Protein AF-A0A2D6MCN3-F1 (afdb_monomer)

Foldseek 3Di:
DDDQQDFWAKDAQDPLVVVVVVVQVVLLCVLVVPKDKDWFDDVLPRAIDTLETEIEIEDQDQPVVSLVSCCPRRVVAWDWDDQDPQWTWTWGDQDPSHIYIYTYHYPPDPCVCVRVVVSVVCVVDVPLRVVLRVQQVVRGRPGNNVSVVSNVVSVVVVD

Radius of gyration: 15.55 Å; Cα contacts (8 Å, |Δi|>4): 247; chains: 1; bounding box: 36×32×42 Å

Nearest PDB structures (foldseek):
  6p1p-assembly1_A  TM=5.066E-01  e=1.982E-04  Homo sapiens
  5d49-assembly1_A  TM=5.936E-01  e=1.095E-03  Mus musculus
  7ktn-assembly1_A  TM=5.037E-01  e=3.733E-04  Homo sapiens
  7cob-assembly1_A  TM=5.000E-01  e=5.122E-04  Homo sapiens
  4huz-assembly1_A-2  TM=4.728E-01  e=2.873E-01  Sphingobium chlorophenolicum

Sequence (159 aa):
MRDLNEKVKIIEPSKEIFEIIRYYKKLVKAVLPKSKVTLIGSFAIPMCGKEEFDLLVEVKTDIKEVQGKVSKEGDGRFGIGPINDGEGFCRSKRRYGIICELHIVNPGHKKIKGYLDYVKRLKADPKFVKEFEELKRSLDGLPERVYKEKKLEFLNKYF

Mean predicted aligned error: 3.63 Å

Structure (mmCIF, N/CA/C/O backbone):
data_AF-A0A2D6MCN3-F1
#
_entry.id   AF-A0A2D6MCN3-F1
#
loop_
_atom_site.group_PDB
_atom_site.id
_atom_site.type_symbol
_atom_site.label_atom_id
_atom_site.label_alt_id
_atom_site.label_comp_id
_atom_site.label_asym_id
_atom_site.label_entity_id
_atom_site.label_seq_id
_atom_site.pdbx_PDB_ins_code
_atom_site.Cartn_x
_atom_site.Cartn_y
_atom_site.Cartn_z
_atom_site.occupancy
_atom_site.B_iso_or_equiv
_atom_site.auth_seq_id
_atom_site.auth_comp_id
_atom_site.auth_asym_id
_atom_site.auth_atom_id
_atom_site.pdbx_PDB_model_num
ATOM 1 N N . MET A 1 1 ? 10.870 10.108 9.791 1.00 52.72 1 MET A N 1
ATOM 2 C CA . MET A 1 1 ? 10.904 10.807 8.485 1.00 52.72 1 MET A CA 1
ATOM 3 C C . MET A 1 1 ? 11.604 9.866 7.501 1.00 52.72 1 MET A C 1
ATOM 5 O O . MET A 1 1 ? 12.564 9.243 7.936 1.00 52.72 1 MET A O 1
ATOM 9 N N . ARG A 1 2 ? 11.099 9.641 6.273 1.00 66.56 2 ARG A N 1
ATOM 10 C CA . ARG A 1 2 ? 11.801 8.780 5.287 1.00 66.56 2 ARG A CA 1
ATOM 11 C C . ARG A 1 2 ? 13.047 9.514 4.791 1.00 66.56 2 ARG A C 1
ATOM 13 O O . ARG A 1 2 ? 12.931 10.688 4.451 1.00 66.56 2 ARG A O 1
ATOM 20 N N . ASP A 1 3 ? 14.184 8.829 4.742 1.00 79.19 3 ASP A N 1
ATOM 21 C CA . ASP A 1 3 ? 15.398 9.373 4.140 1.00 79.19 3 ASP A CA 1
ATOM 22 C C . ASP A 1 3 ? 15.241 9.371 2.614 1.00 79.19 3 ASP A C 1
ATOM 24 O O . ASP A 1 3 ? 15.045 8.330 1.992 1.00 79.19 3 ASP A O 1
ATOM 28 N N . LEU A 1 4 ? 15.265 10.558 2.008 1.00 84.62 4 LEU A N 1
ATOM 29 C CA . LEU A 1 4 ? 15.106 10.716 0.561 1.00 84.62 4 LEU A CA 1
ATOM 30 C C . LEU A 1 4 ? 16.373 10.344 -0.225 1.00 84.62 4 LEU A C 1
ATOM 32 O O . LEU A 1 4 ? 16.307 10.244 -1.453 1.00 84.62 4 LEU A O 1
ATOM 36 N N . ASN A 1 5 ? 17.489 10.127 0.475 1.00 87.19 5 ASN A N 1
ATOM 37 C CA . ASN A 1 5 ? 18.749 9.660 -0.088 1.00 87.19 5 ASN A CA 1
ATOM 38 C C . ASN A 1 5 ? 18.916 8.136 0.023 1.00 87.19 5 ASN A C 1
ATOM 40 O O . ASN A 1 5 ? 19.844 7.594 -0.579 1.00 87.19 5 ASN A O 1
ATOM 44 N N . GLU A 1 6 ? 18.028 7.436 0.747 1.00 89.75 6 GLU A N 1
ATOM 45 C CA . GLU A 1 6 ? 18.017 5.970 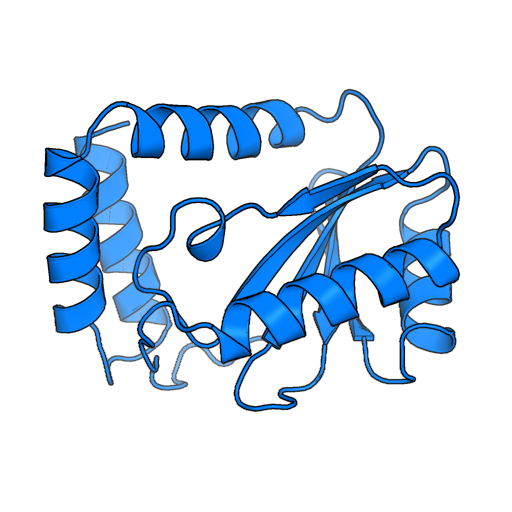0.775 1.00 89.75 6 GLU A CA 1
ATOM 46 C C . GLU A 1 6 ? 17.808 5.449 -0.652 1.00 89.75 6 GLU A C 1
ATOM 48 O O . GLU A 1 6 ? 16.920 5.906 -1.384 1.00 89.75 6 GLU A O 1
ATOM 53 N N . LYS A 1 7 ? 18.658 4.504 -1.059 1.00 93.62 7 LYS A N 1
ATOM 54 C CA . LYS A 1 7 ? 18.531 3.848 -2.357 1.00 93.62 7 LYS A CA 1
ATOM 55 C C . LYS A 1 7 ? 17.310 2.942 -2.345 1.00 93.62 7 LYS A C 1
ATOM 57 O O . LYS A 1 7 ? 17.134 2.126 -1.440 1.00 93.62 7 LYS A O 1
ATOM 62 N N . VAL A 1 8 ? 16.483 3.073 -3.370 1.00 93.88 8 VAL A N 1
ATOM 63 C CA . VAL A 1 8 ? 15.337 2.196 -3.566 1.00 93.88 8 VAL A CA 1
ATOM 64 C C . VAL A 1 8 ? 15.830 0.819 -3.972 1.00 93.88 8 VAL A C 1
ATOM 66 O O . VAL A 1 8 ? 16.716 0.700 -4.812 1.00 93.88 8 VAL A O 1
ATOM 69 N N . LYS A 1 9 ? 15.219 -0.211 -3.392 1.00 95.12 9 LYS A N 1
ATOM 70 C CA . LYS A 1 9 ? 15.333 -1.582 -3.869 1.00 95.12 9 LYS A CA 1
ATOM 71 C C . LYS A 1 9 ? 13.991 -2.047 -4.409 1.00 95.12 9 LYS A C 1
ATOM 73 O O . LYS A 1 9 ? 12.979 -1.980 -3.701 1.00 95.12 9 LYS A O 1
ATOM 78 N N . ILE A 1 10 ? 13.994 -2.487 -5.658 1.00 96.69 10 ILE A N 1
ATOM 79 C CA . ILE A 1 10 ? 12.846 -3.046 -6.357 1.00 96.69 10 ILE A CA 1
ATOM 80 C C . ILE A 1 10 ? 12.871 -4.561 -6.205 1.00 96.69 10 ILE A C 1
ATOM 82 O O . ILE A 1 10 ? 13.898 -5.213 -6.372 1.00 96.69 10 ILE A O 1
ATOM 86 N N . ILE A 1 11 ? 11.721 -5.120 -5.856 1.00 96.00 11 ILE A N 1
ATOM 87 C CA . ILE A 1 11 ? 11.521 -6.549 -5.666 1.00 96.00 11 ILE A CA 1
ATOM 88 C C . ILE A 1 11 ? 10.392 -7.041 -6.562 1.00 96.00 11 ILE A C 1
ATOM 90 O O . ILE A 1 11 ? 9.414 -6.333 -6.828 1.00 96.00 11 ILE A O 1
ATOM 94 N N . GLU A 1 12 ? 10.543 -8.280 -7.012 1.00 96.44 12 GLU A N 1
ATOM 95 C CA . GLU A 1 12 ? 9.533 -8.979 -7.795 1.00 96.44 12 GLU A CA 1
ATOM 96 C C . GLU A 1 12 ? 8.439 -9.549 -6.884 1.00 96.44 12 GLU A C 1
ATOM 98 O O . GLU A 1 12 ? 8.718 -9.937 -5.744 1.00 96.44 12 GLU A O 1
ATOM 103 N N . PRO A 1 13 ? 7.187 -9.638 -7.362 1.00 95.56 13 PRO A N 1
ATOM 104 C CA . PRO A 1 13 ? 6.129 -10.324 -6.638 1.00 95.56 13 PRO A CA 1
ATOM 105 C C . PRO A 1 13 ? 6.489 -11.805 -6.468 1.00 95.56 13 PRO A C 1
ATOM 107 O O . PRO A 1 13 ? 6.794 -12.511 -7.426 1.00 95.56 13 PRO A O 1
ATOM 110 N N . SER A 1 14 ? 6.416 -12.303 -5.236 1.00 96.12 14 SER A N 1
ATOM 111 C CA . SER A 1 14 ? 6.741 -13.690 -4.906 1.00 96.12 14 SER A CA 1
ATOM 112 C C . SER A 1 14 ? 5.686 -14.293 -3.986 1.00 96.12 14 SER A C 1
ATOM 114 O O . SER A 1 14 ? 4.959 -13.576 -3.292 1.00 96.12 14 SER A O 1
ATOM 116 N N . LYS A 1 15 ? 5.608 -15.631 -3.950 1.00 96.44 15 LYS A N 1
ATOM 117 C CA . LYS A 1 15 ? 4.712 -16.339 -3.022 1.00 96.44 15 LYS A CA 1
ATOM 118 C C . LYS A 1 15 ? 4.956 -15.890 -1.580 1.00 96.44 15 LYS A C 1
ATOM 120 O O . LYS A 1 15 ? 3.988 -15.559 -0.904 1.00 96.44 15 LYS A O 1
ATOM 125 N N . GLU A 1 16 ? 6.223 -15.797 -1.170 1.00 96.12 16 GLU A N 1
ATOM 126 C CA . GLU A 1 16 ? 6.656 -15.346 0.160 1.00 96.12 16 GLU A CA 1
ATOM 127 C C . GLU A 1 16 ? 6.093 -13.963 0.517 1.00 96.12 16 GLU A C 1
ATOM 129 O O . GLU A 1 16 ? 5.476 -13.799 1.571 1.00 96.12 16 GLU A O 1
ATOM 134 N N . ILE A 1 17 ? 6.189 -12.988 -0.395 1.00 95.81 17 ILE A N 1
ATOM 135 C CA . ILE A 1 17 ? 5.626 -11.644 -0.190 1.00 95.81 17 ILE A CA 1
ATOM 136 C C . ILE A 1 17 ? 4.116 -11.717 0.050 1.00 95.81 17 ILE A C 1
ATOM 138 O O . ILE A 1 17 ? 3.598 -11.084 0.972 1.00 95.81 17 ILE A O 1
ATOM 142 N N . PHE A 1 18 ? 3.387 -12.524 -0.724 1.00 96.88 18 PHE A N 1
ATOM 143 C CA . PHE A 1 18 ? 1.947 -12.687 -0.520 1.00 96.88 18 PHE A CA 1
ATOM 144 C C . PHE A 1 18 ? 1.599 -13.449 0.768 1.00 96.88 18 PHE A C 1
ATOM 146 O O . PHE A 1 18 ? 0.513 -13.249 1.321 1.00 96.88 18 PHE A O 1
ATOM 153 N N . GLU A 1 19 ? 2.485 -14.296 1.292 1.00 97.06 19 GLU A N 1
ATOM 154 C CA . GLU A 1 19 ? 2.329 -14.889 2.628 1.00 97.06 19 GLU A CA 1
ATOM 155 C C . GLU A 1 19 ? 2.494 -13.831 3.721 1.00 97.06 19 GLU A C 1
ATOM 157 O O . GLU A 1 19 ? 1.651 -13.742 4.618 1.00 97.06 19 GLU A O 1
ATOM 162 N N . ILE A 1 20 ? 3.505 -12.967 3.593 1.00 95.44 20 ILE A N 1
ATOM 163 C CA . ILE A 1 20 ? 3.745 -11.844 4.506 1.00 95.44 20 ILE A CA 1
ATOM 164 C C . ILE A 1 20 ? 2.555 -10.874 4.486 1.00 95.44 20 ILE A C 1
ATOM 166 O O . ILE A 1 20 ? 2.042 -10.498 5.541 1.00 95.44 20 ILE A O 1
ATOM 170 N N . ILE A 1 21 ? 2.030 -10.527 3.307 1.00 9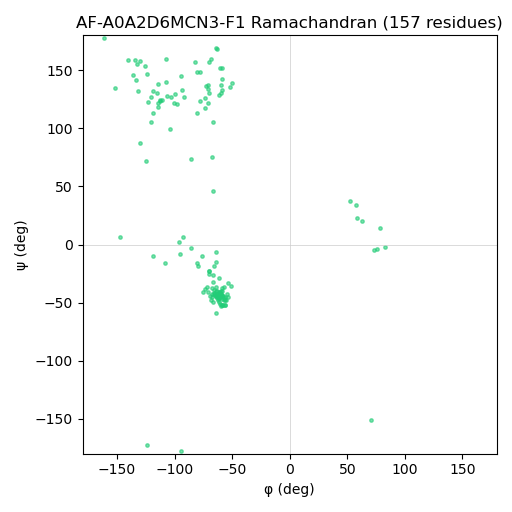6.56 21 ILE A N 1
ATOM 171 C CA . ILE A 1 21 ? 0.825 -9.693 3.181 1.00 96.56 21 ILE A CA 1
ATOM 172 C C . ILE A 1 21 ? -0.364 -10.352 3.894 1.00 96.56 21 ILE A C 1
ATOM 174 O O . ILE A 1 21 ? -1.083 -9.687 4.645 1.00 96.56 21 ILE A O 1
ATOM 178 N N . ARG A 1 22 ? -0.584 -11.663 3.705 1.00 97.19 22 ARG A N 1
ATOM 179 C CA . ARG A 1 22 ? -1.652 -12.401 4.407 1.00 97.19 22 ARG A CA 1
ATOM 180 C C . ARG A 1 22 ? -1.465 -12.355 5.923 1.00 97.19 22 ARG A C 1
ATOM 182 O O . ARG A 1 22 ? -2.450 -12.145 6.633 1.00 97.19 22 ARG A O 1
ATOM 189 N N . TYR A 1 23 ? -0.236 -12.513 6.409 1.00 94.88 23 TYR A N 1
ATOM 190 C CA . TYR A 1 23 ? 0.100 -12.377 7.826 1.00 94.88 23 TYR A CA 1
ATOM 191 C C . TYR A 1 23 ? -0.268 -10.986 8.356 1.00 94.88 23 TYR A C 1
ATOM 193 O O . TYR A 1 23 ? -1.044 -10.885 9.307 1.00 94.88 23 TYR A O 1
ATOM 201 N N . TYR A 1 24 ? 0.177 -9.911 7.700 1.00 95.12 24 TYR A N 1
ATOM 202 C CA . TYR A 1 24 ? -0.125 -8.546 8.143 1.00 95.12 24 TYR A CA 1
ATOM 203 C C . TYR A 1 24 ? -1.619 -8.218 8.085 1.00 95.12 24 TYR A C 1
ATOM 205 O O . TYR A 1 24 ? -2.134 -7.576 8.998 1.00 95.12 24 TYR A O 1
ATOM 213 N N . LYS A 1 25 ? -2.360 -8.707 7.082 1.00 96.69 25 LYS A N 1
ATOM 214 C CA . LYS A 1 25 ? -3.824 -8.549 7.049 1.00 96.69 25 LYS A CA 1
ATOM 215 C C . LYS A 1 25 ? -4.496 -9.220 8.249 1.00 96.69 25 LYS A C 1
ATOM 217 O O . LYS A 1 25 ? -5.401 -8.625 8.831 1.00 96.69 25 LYS A O 1
ATOM 222 N N . LYS A 1 26 ? -4.060 -10.428 8.632 1.00 95.62 26 LYS A N 1
ATOM 223 C CA . LYS A 1 26 ? -4.560 -11.124 9.832 1.00 95.62 26 LYS A CA 1
ATOM 224 C C . LYS A 1 26 ? -4.204 -10.363 11.107 1.00 95.62 26 LYS A C 1
ATOM 226 O O . LYS A 1 26 ? -5.066 -10.190 11.959 1.00 95.62 26 LYS A O 1
ATOM 231 N N . LEU A 1 27 ? -2.975 -9.866 11.203 1.00 93.81 27 LEU A N 1
ATOM 232 C CA . LEU A 1 27 ? -2.502 -9.090 12.344 1.00 93.81 27 LEU A CA 1
ATOM 233 C C . LEU A 1 27 ? -3.316 -7.803 12.538 1.00 93.81 27 LEU A C 1
ATOM 235 O O . LEU A 1 27 ? -3.857 -7.569 13.616 1.00 93.81 27 LEU A O 1
ATOM 239 N N . VAL A 1 28 ? -3.476 -7.001 11.481 1.00 95.31 28 VAL A N 1
ATOM 240 C CA . VAL A 1 28 ? -4.292 -5.776 11.526 1.00 95.31 28 VAL A CA 1
ATOM 241 C C . VAL A 1 28 ? -5.735 -6.107 11.899 1.00 95.31 28 VAL A C 1
ATOM 243 O O . VAL A 1 28 ? -6.334 -5.403 12.707 1.00 95.31 28 VAL A O 1
ATOM 246 N N . LYS A 1 29 ? -6.294 -7.203 11.373 1.00 96.44 29 LYS A N 1
ATOM 247 C CA . LYS A 1 29 ? -7.636 -7.668 11.740 1.00 96.44 29 LYS A CA 1
ATOM 248 C C . LYS A 1 29 ? -7.751 -8.139 13.188 1.00 96.44 29 LYS A C 1
ATOM 250 O O . LYS A 1 29 ? -8.807 -7.944 13.771 1.00 96.44 29 LYS A O 1
ATOM 255 N N . ALA A 1 30 ? -6.709 -8.715 13.778 1.00 95.38 30 ALA A N 1
ATOM 256 C CA . ALA A 1 30 ? -6.720 -9.083 15.191 1.00 95.38 30 ALA A CA 1
ATOM 257 C C . ALA A 1 30 ? -6.792 -7.836 16.091 1.00 95.38 30 ALA A C 1
ATOM 259 O O . ALA A 1 30 ? -7.592 -7.792 17.021 1.00 95.38 30 ALA A O 1
ATOM 260 N N . VAL A 1 31 ? -6.026 -6.790 15.760 1.00 94.50 31 VAL A N 1
ATOM 261 C CA . VAL A 1 31 ? -6.020 -5.517 16.507 1.00 94.50 31 VAL A CA 1
ATOM 262 C C . VAL A 1 31 ? -7.289 -4.694 16.244 1.00 94.50 31 VAL A C 1
ATOM 264 O O . VAL A 1 31 ? -7.856 -4.069 17.148 1.00 94.50 31 VAL A O 1
ATOM 267 N N . LEU A 1 32 ? -7.777 -4.709 15.002 1.00 95.62 32 LEU A N 1
ATOM 268 C CA . LEU A 1 32 ? -8.931 -3.943 14.530 1.00 95.62 32 LEU A CA 1
ATOM 269 C C . LEU A 1 32 ? -9.989 -4.866 13.887 1.00 95.62 32 LEU A C 1
ATOM 271 O O . LEU A 1 32 ? -10.187 -4.811 12.667 1.00 95.62 32 LEU A O 1
ATOM 275 N N . PRO A 1 33 ? -10.732 -5.682 14.663 1.00 96.12 33 PRO A N 1
ATOM 276 C CA . PRO A 1 33 ? -11.638 -6.706 14.117 1.00 96.12 33 PRO A CA 1
ATOM 277 C C . PRO A 1 33 ? -12.710 -6.171 13.164 1.00 96.12 33 PRO A C 1
ATOM 279 O O . PRO A 1 33 ? -13.029 -6.795 12.150 1.00 96.12 33 PRO A O 1
ATOM 282 N N . LYS A 1 34 ? -13.228 -4.975 13.460 1.00 96.50 34 LYS A N 1
ATOM 283 C CA . LYS A 1 34 ? -14.290 -4.313 12.688 1.00 96.50 34 LYS A CA 1
ATOM 284 C C . LYS A 1 34 ? -13.778 -3.493 11.497 1.00 96.50 34 LYS A C 1
ATOM 286 O O . LYS A 1 34 ? -14.592 -2.935 10.769 1.00 96.50 34 LYS A O 1
ATOM 291 N N . SER A 1 35 ? -12.461 -3.391 11.302 1.00 97.12 35 SER A N 1
ATOM 292 C CA . SER A 1 35 ? -11.894 -2.638 10.175 1.00 97.12 35 SER A CA 1
ATOM 293 C C . SER A 1 35 ? -12.176 -3.326 8.842 1.00 97.12 35 SER A C 1
ATOM 295 O O . SER A 1 35 ? -12.390 -4.537 8.800 1.00 97.12 35 SER A O 1
ATOM 297 N N . LYS A 1 36 ? -12.114 -2.605 7.726 1.00 97.75 36 LYS A N 1
ATOM 298 C CA . LYS A 1 36 ? -11.970 -3.213 6.394 1.00 97.75 36 LYS A CA 1
ATOM 299 C C . LYS A 1 36 ? -10.525 -3.037 5.941 1.00 97.75 36 LYS A C 1
ATOM 301 O O . LYS A 1 36 ? -10.012 -1.929 5.976 1.00 97.75 36 LYS A O 1
ATOM 306 N N . VAL A 1 37 ? -9.874 -4.134 5.547 1.00 98.06 37 VAL A N 1
ATOM 307 C CA . VAL A 1 37 ? -8.443 -4.150 5.196 1.00 98.06 37 VAL A CA 1
ATOM 308 C C . VAL A 1 37 ? -8.274 -4.578 3.744 1.00 98.06 37 VAL A C 1
ATOM 310 O O . VAL A 1 37 ? -8.529 -5.737 3.395 1.00 98.06 37 VAL A O 1
ATOM 313 N N . THR A 1 38 ? -7.813 -3.656 2.906 1.00 98.12 38 THR A N 1
ATOM 314 C CA . THR A 1 38 ? -7.655 -3.848 1.460 1.00 98.12 38 THR A CA 1
ATOM 315 C C . THR A 1 38 ? -6.189 -3.690 1.077 1.00 98.12 38 THR A C 1
ATOM 317 O O . THR A 1 38 ? -5.546 -2.736 1.493 1.00 98.12 38 THR A O 1
ATOM 320 N N . LEU A 1 39 ? -5.654 -4.625 0.287 1.00 97.75 39 LEU A N 1
ATOM 321 C CA . LEU A 1 39 ? -4.326 -4.464 -0.307 1.00 97.75 39 LEU A CA 1
ATOM 322 C C . LEU A 1 39 ? -4.425 -3.426 -1.425 1.00 97.75 39 LEU A C 1
ATOM 324 O O . LEU A 1 39 ? -5.269 -3.575 -2.311 1.00 97.75 39 LEU A O 1
ATOM 328 N N . ILE A 1 40 ? -3.587 -2.399 -1.367 1.00 97.06 40 ILE A N 1
ATOM 329 C CA . ILE A 1 40 ? -3.499 -1.339 -2.375 1.00 97.06 40 ILE A CA 1
ATOM 330 C C . ILE A 1 40 ? -2.054 -1.249 -2.892 1.00 97.06 40 ILE A C 1
ATOM 332 O O . ILE A 1 40 ? -1.217 -2.102 -2.593 1.00 97.06 40 ILE A O 1
ATOM 336 N N . GLY A 1 41 ? -1.766 -0.231 -3.703 1.00 93.88 41 GLY A N 1
ATOM 337 C CA . GLY A 1 41 ? -0.411 0.016 -4.182 1.00 93.88 41 GLY A CA 1
ATOM 338 C C . GLY A 1 41 ? 0.044 -1.029 -5.194 1.00 93.88 41 GLY A C 1
ATOM 339 O O . GLY A 1 41 ? -0.773 -1.574 -5.940 1.00 93.88 41 GLY A O 1
ATOM 340 N N . SER A 1 42 ? 1.359 -1.271 -5.248 1.00 93.38 42 SER A N 1
ATOM 341 C CA . SER A 1 42 ? 1.925 -2.121 -6.299 1.00 93.38 42 SER A CA 1
ATOM 342 C C . SER A 1 42 ? 1.403 -3.537 -6.188 1.00 93.38 42 SER A C 1
ATOM 344 O O . SER A 1 42 ? 0.690 -3.934 -7.085 1.00 93.38 42 SER A O 1
ATOM 346 N N . PHE A 1 43 ? 1.604 -4.222 -5.060 1.00 95.94 43 PHE A N 1
ATOM 347 C CA . PHE A 1 43 ? 1.251 -5.636 -4.881 1.00 95.94 43 PHE A CA 1
ATOM 348 C C . PHE A 1 43 ? -0.250 -5.977 -4.963 1.00 95.94 43 PHE A C 1
ATOM 350 O O . PHE A 1 43 ? -0.607 -7.154 -4.970 1.00 95.94 43 PHE A O 1
ATOM 357 N N . ALA A 1 44 ? -1.149 -4.989 -5.050 1.00 95.31 44 ALA A N 1
ATOM 358 C CA . ALA A 1 44 ? -2.561 -5.226 -5.370 1.00 95.31 44 ALA A CA 1
ATOM 359 C C . ALA A 1 44 ? -2.787 -5.665 -6.832 1.00 95.31 44 ALA A C 1
ATOM 361 O O . ALA A 1 44 ? -3.807 -6.294 -7.148 1.00 95.31 44 ALA A O 1
ATOM 362 N N . ILE A 1 45 ? -1.837 -5.335 -7.709 1.00 93.25 45 ILE A N 1
ATOM 363 C CA . ILE A 1 45 ? -1.607 -5.950 -9.016 1.00 93.25 45 ILE A CA 1
ATOM 364 C C . ILE A 1 45 ? -0.284 -6.700 -8.856 1.00 93.25 45 ILE A C 1
ATOM 366 O O . ILE A 1 45 ? 0.666 -6.083 -8.419 1.00 93.25 45 ILE A O 1
ATOM 370 N N . PRO A 1 46 ? -0.167 -8.006 -9.102 1.00 90.19 46 PRO A N 1
ATOM 371 C CA . PRO A 1 46 ? 1.073 -8.743 -8.838 1.00 90.19 46 PRO A CA 1
ATOM 372 C C . PRO A 1 46 ? 2.212 -8.289 -9.778 1.00 90.19 46 PRO A C 1
ATOM 374 O O . PRO A 1 46 ? 2.541 -8.980 -10.731 1.00 90.19 46 PRO A O 1
ATOM 377 N N . MET A 1 47 ? 2.780 -7.115 -9.502 1.00 94.25 47 MET A N 1
ATOM 378 C CA . MET A 1 47 ? 3.788 -6.385 -10.259 1.00 94.25 47 MET A CA 1
ATOM 379 C C . MET A 1 47 ? 4.925 -5.966 -9.330 1.00 94.25 47 MET A C 1
ATOM 381 O O . MET A 1 47 ? 4.721 -5.837 -8.115 1.00 94.25 47 MET A O 1
ATOM 385 N N . CYS A 1 48 ? 6.100 -5.703 -9.894 1.00 95.81 48 CYS A N 1
ATOM 386 C CA . CYS A 1 48 ? 7.260 -5.280 -9.122 1.00 95.81 48 CYS A CA 1
ATOM 387 C C . CYS A 1 48 ? 7.002 -3.963 -8.364 1.00 95.81 48 CYS A C 1
ATOM 389 O O . CYS A 1 48 ? 6.187 -3.101 -8.737 1.00 95.81 48 CYS A O 1
ATOM 391 N N . GLY A 1 49 ? 7.697 -3.794 -7.248 1.00 94.81 49 GLY A N 1
ATOM 392 C CA . GLY A 1 49 ? 7.536 -2.640 -6.377 1.00 94.81 49 GLY A CA 1
ATOM 393 C C . GLY A 1 49 ? 8.731 -2.465 -5.464 1.00 94.81 49 GLY A C 1
ATOM 394 O O . GLY A 1 49 ? 9.656 -3.266 -5.476 1.00 94.81 49 GLY A O 1
ATOM 395 N N . LYS A 1 50 ? 8.707 -1.408 -4.655 1.00 94.56 50 LYS A N 1
ATOM 396 C CA . LYS A 1 50 ? 9.695 -1.257 -3.586 1.00 94.56 50 LYS A CA 1
ATOM 397 C C . LYS A 1 50 ? 9.549 -2.392 -2.572 1.00 94.56 50 LYS A C 1
ATOM 399 O O . LYS A 1 50 ? 8.520 -3.065 -2.537 1.00 94.56 50 LYS A O 1
ATOM 404 N N . GLU A 1 51 ? 10.521 -2.524 -1.678 1.00 93.75 51 GLU A N 1
ATOM 405 C CA . GLU A 1 51 ? 10.431 -3.341 -0.455 1.00 93.75 51 GLU A CA 1
ATOM 406 C C . GLU A 1 51 ? 9.402 -2.795 0.568 1.00 93.75 51 GLU A C 1
ATOM 408 O O . GLU A 1 51 ? 9.658 -2.684 1.767 1.00 93.75 51 GLU A O 1
ATOM 413 N N . GLU A 1 52 ? 8.211 -2.441 0.090 1.00 94.69 52 GLU A N 1
ATOM 414 C CA . GLU A 1 52 ? 7.102 -1.843 0.818 1.00 94.69 52 GLU A CA 1
ATOM 415 C C . GLU A 1 52 ? 5.781 -2.234 0.142 1.00 94.69 52 GLU A C 1
ATOM 417 O O . GLU A 1 52 ? 5.658 -2.153 -1.082 1.00 94.69 52 GLU A O 1
ATOM 422 N N . PHE A 1 53 ? 4.791 -2.641 0.933 1.00 96.00 53 PHE A N 1
ATOM 423 C CA . PHE A 1 53 ? 3.419 -2.839 0.479 1.00 96.00 53 PHE A CA 1
ATOM 424 C C . PHE A 1 53 ? 2.443 -2.040 1.3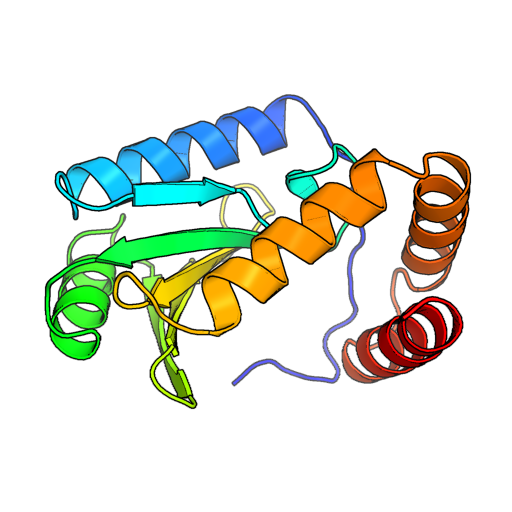35 1.00 96.00 53 PHE A C 1
ATOM 426 O O . PHE A 1 53 ? 2.684 -1.786 2.517 1.00 96.00 53 PHE A O 1
ATOM 433 N N . ASP A 1 54 ? 1.309 -1.710 0.730 1.00 97.44 54 ASP A N 1
ATOM 434 C CA . ASP A 1 54 ? 0.360 -0.754 1.278 1.00 97.44 54 ASP A CA 1
ATOM 435 C C . ASP A 1 54 ? -0.966 -1.450 1.619 1.00 97.44 54 ASP A C 1
ATOM 437 O O . ASP A 1 54 ? -1.557 -2.154 0.791 1.00 97.44 54 ASP A O 1
ATOM 441 N N . LEU A 1 55 ? -1.471 -1.239 2.833 1.00 98.12 55 LEU A N 1
ATOM 442 C CA . LEU A 1 55 ? -2.800 -1.681 3.249 1.00 98.12 55 LEU A CA 1
ATOM 443 C C . LEU A 1 55 ? -3.691 -0.474 3.540 1.00 98.12 55 LEU A C 1
ATOM 445 O O . LEU A 1 5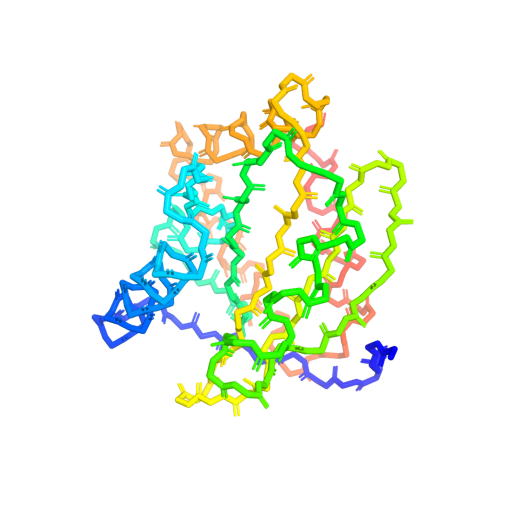5 ? -3.414 0.310 4.443 1.00 98.12 55 LEU A O 1
ATOM 449 N N . LEU A 1 56 ? -4.816 -0.378 2.836 1.00 98.56 56 LEU A N 1
ATOM 450 C CA . LEU A 1 56 ? -5.909 0.523 3.189 1.00 98.56 56 LEU A CA 1
ATOM 451 C C . LEU A 1 56 ? -6.712 -0.082 4.340 1.00 98.56 56 LEU A C 1
ATOM 453 O O . LEU A 1 56 ? -7.231 -1.196 4.214 1.00 98.56 56 LEU A O 1
ATOM 457 N N . VAL A 1 57 ? -6.840 0.658 5.435 1.00 98.25 57 VAL A N 1
ATOM 458 C CA . VAL A 1 57 ? -7.541 0.256 6.653 1.00 98.25 57 VAL A CA 1
ATOM 459 C C . VAL A 1 57 ? -8.671 1.248 6.923 1.00 98.25 57 VAL A C 1
ATOM 461 O O . VAL A 1 57 ? -8.440 2.372 7.359 1.00 98.25 57 VAL A O 1
ATOM 464 N N . GLU A 1 58 ? -9.909 0.831 6.669 1.00 98.38 58 GLU A N 1
ATOM 465 C CA . GLU A 1 58 ? -11.096 1.645 6.943 1.00 98.38 58 GLU A CA 1
ATOM 466 C C . GLU A 1 58 ? -11.624 1.341 8.351 1.00 98.38 58 GLU A C 1
ATOM 468 O O . GLU A 1 58 ? -11.884 0.178 8.685 1.00 98.38 58 GLU A O 1
ATOM 473 N N . VAL A 1 59 ? -11.801 2.375 9.172 1.00 97.44 59 VAL A N 1
ATOM 474 C CA . VAL A 1 59 ? -12.205 2.286 10.588 1.00 97.44 59 VAL A CA 1
ATOM 475 C C . VAL A 1 59 ? -13.265 3.332 10.915 1.00 97.44 59 VAL A C 1
ATOM 477 O O . VAL A 1 59 ? -13.238 4.416 10.366 1.00 97.44 59 VAL A O 1
ATOM 480 N N . LYS A 1 60 ? -14.211 3.030 11.810 1.00 95.81 60 LYS A N 1
ATOM 481 C CA . LYS A 1 60 ? -15.231 4.003 12.268 1.00 95.81 60 LYS A CA 1
ATOM 482 C C . LYS A 1 60 ? -14.818 4.767 13.536 1.00 95.81 60 LYS A C 1
ATOM 484 O O . LYS A 1 60 ? -15.642 5.444 14.138 1.00 95.81 60 LYS A O 1
ATOM 489 N N . THR A 1 61 ? -13.583 4.570 13.979 1.00 92.75 61 THR A N 1
ATOM 490 C CA . THR A 1 61 ? -13.026 5.096 15.229 1.00 92.75 61 THR A CA 1
ATOM 491 C C . THR A 1 61 ? -12.049 6.218 14.902 1.00 92.75 61 THR A C 1
ATOM 493 O O . THR A 1 61 ? -11.547 6.278 13.780 1.00 92.75 61 THR A O 1
ATOM 496 N N . ASP A 1 62 ? -11.763 7.082 15.875 1.00 96.25 62 ASP A N 1
ATOM 497 C CA . ASP A 1 62 ? -10.762 8.132 15.726 1.00 96.25 62 ASP A CA 1
ATOM 498 C C . ASP A 1 62 ? -9.413 7.580 15.226 1.00 96.25 62 ASP A C 1
ATOM 500 O O . ASP A 1 62 ? -8.919 6.541 15.673 1.00 96.25 62 ASP A O 1
ATOM 504 N N . ILE A 1 63 ? -8.811 8.283 14.265 1.00 96.62 63 ILE A N 1
ATOM 505 C CA . ILE A 1 63 ? -7.601 7.819 13.580 1.00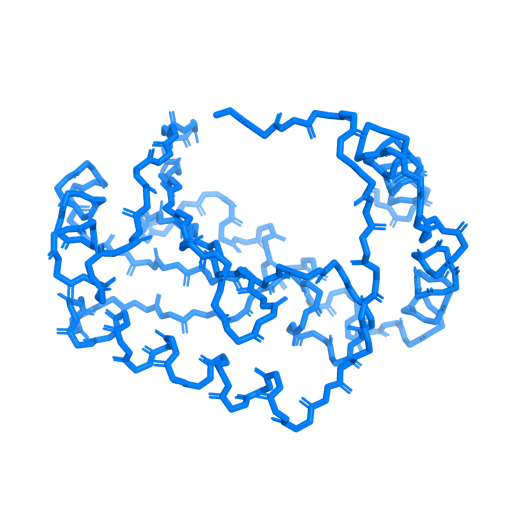 96.62 63 ILE A CA 1
ATOM 506 C C . ILE A 1 63 ? -6.403 7.789 14.532 1.00 96.62 63 ILE A C 1
ATOM 508 O O . ILE A 1 63 ? -5.598 6.860 14.443 1.00 96.62 63 ILE A O 1
ATOM 512 N N . LYS A 1 64 ? -6.279 8.753 15.455 1.00 96.69 64 LYS A N 1
ATOM 513 C CA . LYS A 1 64 ? -5.166 8.783 16.416 1.00 96.69 64 LYS A CA 1
ATOM 514 C C . LYS A 1 64 ? -5.274 7.621 17.392 1.00 96.69 64 LYS A C 1
ATOM 516 O O . LYS A 1 64 ? -4.269 6.963 17.660 1.00 96.69 64 LYS A O 1
ATOM 521 N N . GLU A 1 65 ? -6.481 7.330 17.875 1.00 95.81 65 GLU A N 1
ATOM 522 C CA . GLU A 1 65 ? -6.726 6.155 18.719 1.00 95.81 65 GLU A CA 1
ATOM 523 C C . GLU A 1 65 ? -6.343 4.862 17.996 1.00 95.81 65 GLU A C 1
ATOM 525 O O . GLU A 1 65 ? -5.652 4.008 18.556 1.00 95.81 65 GLU A O 1
ATOM 530 N N . VAL A 1 66 ? -6.723 4.736 16.722 1.00 96.31 66 VAL A N 1
ATOM 531 C CA . VAL A 1 66 ? -6.378 3.572 15.901 1.00 96.31 66 VAL A CA 1
ATOM 532 C C . VAL A 1 66 ? -4.867 3.464 15.685 1.00 96.31 66 VAL A C 1
ATOM 534 O O . VAL A 1 66 ? -4.321 2.374 15.853 1.00 96.31 66 VAL A O 1
ATOM 537 N N . GLN A 1 67 ? -4.170 4.563 15.374 1.00 96.12 67 GLN A N 1
ATOM 538 C CA . GLN A 1 67 ? -2.706 4.573 15.254 1.00 96.12 67 GLN A CA 1
ATOM 539 C C . GLN A 1 67 ? -2.028 4.161 16.569 1.00 96.12 67 GLN A C 1
ATOM 541 O O . GLN A 1 67 ? -1.101 3.349 16.554 1.00 96.12 67 GLN A O 1
ATOM 546 N N . GLY A 1 68 ? -2.506 4.672 17.708 1.00 94.62 68 GLY A N 1
ATOM 547 C CA . GLY A 1 68 ? -2.009 4.302 19.033 1.00 94.62 68 GLY A CA 1
ATOM 548 C C . GLY A 1 68 ? -2.210 2.817 19.331 1.00 94.62 68 GLY A C 1
ATOM 549 O O . GLY A 1 68 ? -1.273 2.131 19.746 1.00 94.62 68 GLY A O 1
ATOM 550 N N . LYS A 1 69 ? -3.404 2.292 19.036 1.00 94.38 69 LYS A N 1
ATOM 551 C CA . LYS A 1 69 ? -3.730 0.877 19.221 1.00 94.38 69 LYS A CA 1
ATOM 552 C C . LYS A 1 69 ? -2.861 -0.027 18.348 1.00 94.38 69 LYS A C 1
ATOM 554 O O . LYS A 1 69 ? -2.268 -0.978 18.845 1.00 94.38 69 LYS A O 1
ATOM 559 N N . VAL A 1 70 ? -2.731 0.292 17.060 1.00 93.81 70 VAL A N 1
ATOM 560 C CA . VAL A 1 70 ? -1.890 -0.470 16.125 1.00 93.81 70 VAL A CA 1
ATOM 561 C C . VAL A 1 70 ? -0.414 -0.413 16.514 1.00 93.81 70 VAL A C 1
ATOM 563 O O . VAL A 1 70 ? 0.263 -1.434 16.445 1.00 93.81 70 VAL A O 1
ATOM 566 N N . SER A 1 71 ? 0.086 0.740 16.957 1.00 92.50 71 SER A N 1
ATOM 567 C CA . SER A 1 71 ? 1.464 0.879 17.441 1.00 92.50 71 SER A CA 1
ATOM 568 C C . SER A 1 71 ? 1.738 -0.019 18.655 1.00 92.50 71 SER A C 1
ATOM 570 O O . SER A 1 71 ? 2.741 -0.734 18.691 1.00 92.50 71 SER A O 1
ATOM 572 N N . LYS A 1 72 ? 0.807 -0.044 19.619 1.00 90.56 72 LYS A N 1
ATOM 573 C CA . LYS A 1 72 ? 0.934 -0.808 20.867 1.00 90.56 72 LYS A CA 1
ATOM 574 C C . LYS A 1 72 ? 0.726 -2.316 20.682 1.00 90.56 72 LYS A C 1
ATOM 576 O O . LYS A 1 72 ? 1.447 -3.104 21.285 1.00 90.56 72 LYS A O 1
ATOM 581 N N . GLU A 1 73 ? -0.246 -2.720 19.866 1.00 88.75 73 GLU A N 1
ATOM 582 C CA . GLU A 1 73 ? -0.715 -4.115 19.768 1.00 88.75 73 GLU A CA 1
ATOM 583 C C . GLU A 1 73 ? -0.299 -4.816 18.457 1.00 88.75 73 GLU A C 1
ATOM 585 O O . GLU A 1 73 ? -0.341 -6.041 18.359 1.00 88.75 73 GLU A O 1
ATOM 590 N N . GLY A 1 74 ? 0.129 -4.072 17.433 1.00 73.50 74 GLY A N 1
ATOM 591 C CA . GLY A 1 74 ? 0.458 -4.593 16.102 1.00 73.50 74 GLY A CA 1
ATOM 592 C C . GLY A 1 74 ? 1.893 -5.113 15.973 1.00 73.50 74 GLY A C 1
ATOM 593 O O . GLY A 1 74 ? 2.725 -4.481 15.324 1.00 73.50 74 GLY A O 1
ATOM 594 N N . ASP A 1 75 ? 2.188 -6.276 16.565 1.00 71.62 75 ASP A N 1
ATOM 595 C CA . ASP A 1 75 ? 3.528 -6.918 16.555 1.00 71.62 75 ASP A CA 1
ATOM 596 C C . ASP A 1 75 ? 4.638 -6.023 17.161 1.00 71.62 75 ASP A C 1
ATOM 598 O O . ASP A 1 75 ? 5.821 -6.161 16.844 1.00 71.62 75 ASP A O 1
ATOM 602 N N . GLY A 1 76 ? 4.249 -5.061 18.013 1.00 63.47 76 GLY A N 1
ATOM 603 C CA . GLY A 1 76 ? 5.135 -4.159 18.765 1.00 63.47 76 GLY A CA 1
ATOM 604 C C . GLY A 1 76 ? 6.011 -3.225 17.916 1.00 63.47 76 GLY A C 1
ATOM 605 O O . GLY A 1 76 ? 7.083 -2.814 18.370 1.00 63.47 76 GLY A O 1
ATOM 606 N N . ARG A 1 77 ? 5.655 -2.975 16.642 1.00 65.25 77 ARG A N 1
ATOM 607 C CA . ARG A 1 77 ? 6.595 -2.424 15.638 1.00 65.25 77 ARG A CA 1
ATOM 608 C C . ARG A 1 77 ? 5.987 -1.512 14.571 1.00 65.25 77 ARG A C 1
ATOM 610 O O . ARG A 1 77 ? 6.715 -1.147 13.645 1.00 65.25 77 ARG A O 1
ATOM 617 N N . PHE A 1 78 ? 4.712 -1.142 14.653 1.00 90.88 78 PHE A N 1
ATOM 618 C CA . PHE A 1 78 ? 4.195 -0.070 13.801 1.00 90.88 78 PHE A CA 1
ATOM 619 C C . PHE A 1 78 ? 4.567 1.286 14.398 1.00 90.88 78 PHE A C 1
ATOM 621 O O . PHE A 1 78 ? 4.088 1.660 15.460 1.00 90.88 78 PHE A O 1
ATOM 628 N N . GLY A 1 79 ? 5.424 2.035 13.708 1.00 92.38 79 GLY A N 1
ATOM 629 C CA . GLY A 1 79 ? 5.679 3.433 14.028 1.00 92.38 79 GLY A CA 1
ATOM 630 C C . GLY A 1 79 ? 4.489 4.297 13.622 1.00 92.38 79 GLY A C 1
ATOM 631 O O . GLY A 1 79 ? 3.948 4.132 12.524 1.00 92.38 79 GLY A O 1
ATOM 632 N N . ILE A 1 80 ? 4.098 5.222 14.499 1.00 94.94 80 ILE A N 1
ATOM 633 C CA . ILE A 1 80 ? 3.074 6.228 14.205 1.00 94.94 80 ILE A CA 1
ATOM 634 C C . ILE A 1 80 ? 3.657 7.228 13.202 1.00 94.94 80 I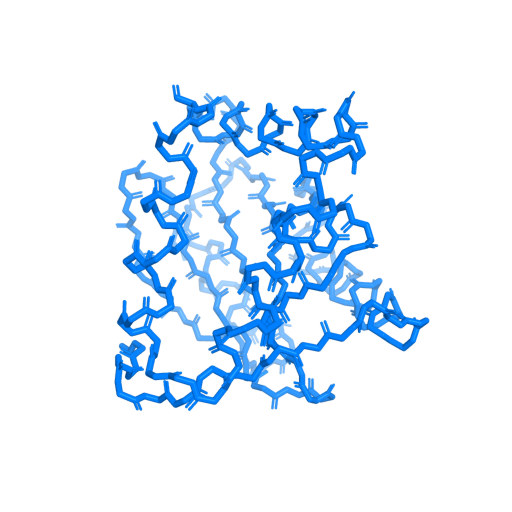LE A C 1
ATOM 636 O O . ILE A 1 80 ? 4.698 7.841 13.442 1.00 94.94 80 ILE A O 1
ATOM 640 N N . GLY A 1 81 ? 2.998 7.347 12.055 1.00 94.69 81 GLY A N 1
ATOM 641 C CA . GLY A 1 81 ? 3.264 8.359 11.045 1.00 94.69 81 GLY A CA 1
ATOM 642 C C . GLY A 1 81 ? 2.363 9.587 11.212 1.00 94.69 81 GLY A C 1
ATOM 643 O O . GLY A 1 81 ? 1.554 9.652 12.140 1.00 94.69 81 GLY A O 1
ATOM 644 N N . PRO A 1 82 ? 2.487 10.573 10.310 1.00 96.25 82 PRO A N 1
ATOM 645 C CA . PRO A 1 82 ? 1.641 11.761 10.335 1.00 96.25 82 PRO A CA 1
ATOM 646 C C . PRO A 1 82 ? 0.163 11.417 10.086 1.00 96.25 82 PRO A C 1
ATOM 648 O O . PRO A 1 82 ? -0.173 10.307 9.672 1.00 96.25 82 PRO A O 1
ATOM 651 N N . ILE A 1 83 ? -0.715 12.395 10.310 1.00 96.88 83 ILE A N 1
ATOM 652 C CA . ILE A 1 83 ? -2.083 12.395 9.787 1.00 96.88 83 ILE A CA 1
ATOM 653 C C . ILE A 1 83 ? -2.178 13.552 8.799 1.00 96.88 83 ILE A C 1
ATOM 655 O O . ILE A 1 83 ? -2.010 14.702 9.198 1.00 96.88 83 ILE A O 1
ATOM 659 N N . ASN A 1 84 ? -2.455 13.251 7.532 1.00 94.50 84 ASN A N 1
ATOM 660 C CA . ASN A 1 84 ? -2.540 14.241 6.460 1.00 94.50 84 ASN A CA 1
ATOM 661 C C . ASN A 1 84 ? -3.908 14.154 5.784 1.00 94.50 84 ASN A C 1
ATOM 663 O O . ASN A 1 84 ? -4.283 13.098 5.270 1.00 94.50 84 ASN A O 1
ATOM 667 N N . ASP A 1 85 ? -4.640 15.268 5.761 1.00 94.06 85 ASP A N 1
ATOM 668 C CA . ASP A 1 85 ? -5.975 15.372 5.158 1.00 94.06 85 ASP A CA 1
ATOM 669 C C . ASP A 1 85 ? -6.969 14.308 5.645 1.00 94.06 85 ASP A C 1
ATOM 671 O O . ASP A 1 85 ? -7.752 13.800 4.851 1.00 94.06 85 ASP A O 1
ATOM 675 N N . GLY A 1 86 ? -6.926 13.930 6.928 1.00 94.00 86 GLY A N 1
ATOM 676 C CA . GLY A 1 86 ? -7.818 12.900 7.478 1.00 94.00 86 GLY A CA 1
ATOM 677 C C . GLY A 1 86 ? -7.418 11.454 7.151 1.00 94.00 86 GLY A C 1
ATOM 678 O O . GLY A 1 86 ? -8.214 10.544 7.362 1.00 94.00 86 GLY A O 1
ATOM 679 N N . GLU A 1 87 ? -6.195 11.228 6.668 1.00 97.81 87 GLU A N 1
ATOM 680 C CA . GLU A 1 87 ? -5.577 9.907 6.530 1.00 97.81 87 GLU A CA 1
ATOM 681 C C . GLU A 1 87 ? -4.403 9.774 7.502 1.00 97.81 87 GLU A C 1
ATOM 683 O O . GLU A 1 87 ? -3.472 10.580 7.468 1.00 97.81 87 GLU A O 1
ATOM 688 N N . GLY A 1 88 ? -4.443 8.757 8.360 1.00 97.81 88 GLY A N 1
ATOM 689 C CA . GLY A 1 88 ? -3.353 8.415 9.269 1.00 97.81 88 GLY A CA 1
ATOM 690 C C . GLY A 1 88 ? -2.439 7.348 8.689 1.00 97.81 88 GLY A C 1
ATOM 691 O O . GLY A 1 88 ? -2.896 6.424 8.021 1.00 97.81 88 GLY A O 1
ATOM 692 N N . PHE A 1 89 ? -1.149 7.444 8.994 1.00 97.31 89 PHE A N 1
ATOM 693 C CA . PHE A 1 89 ? -0.149 6.494 8.515 1.00 97.31 89 PHE A CA 1
ATOM 694 C C . PHE A 1 89 ? 0.460 5.698 9.668 1.00 97.31 89 PHE A C 1
ATOM 696 O O . PHE A 1 89 ? 0.800 6.262 10.708 1.00 97.31 89 PHE A O 1
ATOM 703 N N . CYS A 1 90 ? 0.649 4.395 9.485 1.00 96.00 90 CYS A N 1
ATOM 704 C CA . CYS A 1 90 ? 1.458 3.566 10.382 1.00 96.00 90 CYS A CA 1
ATOM 705 C C . CYS A 1 90 ? 2.414 2.715 9.553 1.00 96.00 90 CYS A C 1
ATOM 707 O O . CYS A 1 90 ? 1.988 2.067 8.606 1.00 96.00 90 CYS A O 1
ATOM 709 N N . ARG A 1 91 ? 3.696 2.671 9.917 1.00 94.19 91 ARG A N 1
ATOM 710 C CA . ARG A 1 91 ? 4.720 1.945 9.148 1.00 94.19 91 ARG A CA 1
ATOM 711 C C . ARG A 1 91 ? 5.369 0.871 10.003 1.00 94.19 91 ARG A C 1
ATOM 713 O O . ARG A 1 91 ? 5.856 1.174 11.089 1.00 94.19 91 ARG A O 1
ATOM 720 N N . SER A 1 92 ? 5.393 -0.373 9.538 1.00 92.81 92 SER A N 1
ATOM 721 C CA . SER A 1 92 ? 6.094 -1.440 10.250 1.00 92.81 92 SER A CA 1
ATOM 722 C C . SER A 1 92 ? 7.608 -1.236 10.178 1.00 92.81 92 SER A C 1
ATOM 724 O O . SER A 1 92 ? 8.139 -0.640 9.238 1.00 92.81 92 SER A O 1
ATOM 726 N N . LYS A 1 93 ? 8.344 -1.811 11.131 1.00 89.00 93 LYS A N 1
ATOM 727 C CA . LYS A 1 93 ? 9.772 -2.084 10.912 1.00 89.00 93 LYS A CA 1
ATOM 728 C C . LYS A 1 93 ? 9.944 -3.006 9.696 1.00 89.00 93 LYS A C 1
ATOM 730 O O . LYS A 1 93 ? 9.064 -3.821 9.407 1.00 89.00 93 LYS A O 1
ATOM 735 N N . ARG A 1 94 ? 11.089 -2.893 9.018 1.00 86.50 94 ARG A N 1
ATOM 736 C CA . ARG A 1 94 ? 11.491 -3.791 7.928 1.00 86.50 94 ARG A CA 1
ATOM 737 C C . ARG A 1 94 ? 11.732 -5.187 8.511 1.00 86.50 94 ARG A C 1
ATOM 739 O O . ARG A 1 94 ? 12.708 -5.398 9.227 1.00 86.50 94 ARG A O 1
ATOM 746 N N . ARG A 1 95 ? 10.807 -6.116 8.271 1.00 79.12 95 ARG A N 1
ATOM 747 C CA . ARG A 1 95 ? 10.852 -7.505 8.759 1.00 79.12 95 ARG A CA 1
ATOM 748 C C . ARG A 1 95 ? 10.513 -8.414 7.586 1.00 79.12 95 ARG A C 1
ATOM 750 O O . ARG A 1 95 ? 9.674 -8.054 6.771 1.00 79.12 95 ARG A O 1
ATOM 757 N N . TYR A 1 96 ? 11.182 -9.560 7.481 1.00 83.06 96 TYR A N 1
ATOM 758 C CA . TYR A 1 96 ? 11.057 -10.435 6.305 1.00 83.06 96 TYR A CA 1
ATOM 759 C C . TYR A 1 96 ? 11.417 -9.709 4.991 1.00 83.06 96 TYR A C 1
ATOM 761 O O . TYR A 1 96 ? 10.786 -9.902 3.961 1.00 83.06 96 TYR A O 1
ATOM 769 N N . GLY A 1 97 ? 12.382 -8.783 5.055 1.00 87.12 97 GLY A N 1
ATOM 770 C CA . GLY A 1 97 ? 12.845 -8.013 3.895 1.00 87.12 97 GLY A CA 1
ATOM 771 C C . GLY A 1 97 ? 11.892 -6.924 3.384 1.00 87.12 97 GLY A C 1
ATOM 772 O O . GLY A 1 97 ? 12.295 -6.155 2.520 1.00 87.12 97 GLY A O 1
ATOM 773 N N . ILE A 1 98 ? 10.679 -6.790 3.932 1.00 91.75 98 ILE A N 1
ATOM 774 C CA . ILE A 1 98 ? 9.648 -5.884 3.405 1.00 91.75 98 ILE A CA 1
ATOM 775 C C . ILE A 1 98 ? 9.000 -5.037 4.510 1.00 91.75 98 ILE A C 1
ATOM 777 O O . ILE A 1 98 ? 9.015 -5.383 5.694 1.00 91.75 98 ILE A O 1
ATOM 781 N N . ILE A 1 99 ? 8.461 -3.883 4.128 1.00 93.50 99 ILE A N 1
ATOM 782 C CA . ILE A 1 99 ? 7.745 -2.962 5.014 1.00 93.50 99 ILE A CA 1
ATOM 783 C C . ILE A 1 99 ? 6.247 -3.011 4.708 1.00 93.50 99 ILE A C 1
ATOM 785 O O . ILE A 1 99 ? 5.841 -3.050 3.553 1.00 93.50 99 ILE A O 1
ATOM 789 N N . CYS A 1 100 ? 5.424 -2.977 5.750 1.00 95.12 100 CYS A N 1
ATOM 790 C CA . CYS A 1 100 ? 3.988 -2.757 5.648 1.00 95.12 100 CYS A CA 1
ATOM 791 C C . CYS A 1 100 ? 3.683 -1.297 5.999 1.00 95.12 100 CYS A C 1
ATOM 793 O O . CYS A 1 100 ? 4.004 -0.854 7.108 1.00 95.12 100 CYS A O 1
ATOM 795 N N . GLU A 1 101 ? 3.064 -0.555 5.087 1.00 96.25 101 GLU A N 1
ATOM 796 C CA . GLU A 1 101 ? 2.507 0.769 5.360 1.00 96.25 101 GLU A CA 1
ATOM 797 C C . GLU A 1 101 ? 0.979 0.696 5.421 1.00 96.25 101 GLU A C 1
ATOM 799 O O . GLU A 1 101 ? 0.311 0.157 4.540 1.00 96.25 101 GLU A O 1
ATOM 804 N N . LEU A 1 102 ? 0.412 1.207 6.509 1.00 97.31 102 LEU A N 1
ATOM 805 C CA . LEU A 1 102 ? -1.024 1.289 6.718 1.00 97.31 102 LEU A CA 1
ATOM 806 C C . LEU A 1 102 ? -1.500 2.695 6.390 1.00 97.31 102 LEU A C 1
ATOM 808 O O . LEU A 1 102 ? -0.994 3.669 6.947 1.00 97.31 102 LEU A O 1
ATOM 812 N N . HIS A 1 103 ? -2.528 2.752 5.558 1.00 98.31 103 HIS A N 1
ATOM 813 C CA . HIS A 1 103 ? -3.301 3.933 5.218 1.00 98.31 103 HIS A CA 1
ATOM 814 C C . HIS A 1 103 ? -4.631 3.856 5.966 1.00 98.31 103 HIS A C 1
ATOM 816 O O . HIS A 1 103 ? -5.528 3.110 5.573 1.00 98.31 103 HIS A O 1
ATOM 822 N N . ILE A 1 104 ? -4.742 4.561 7.087 1.00 98.38 104 ILE A N 1
ATOM 823 C CA . ILE A 1 104 ? -5.883 4.486 8.002 1.00 98.38 104 ILE A CA 1
ATOM 824 C C . ILE A 1 104 ? -6.833 5.642 7.706 1.00 98.38 104 ILE A C 1
ATOM 826 O O . ILE A 1 104 ? -6.452 6.808 7.804 1.00 98.38 104 ILE A O 1
ATOM 830 N N . VAL A 1 105 ? -8.080 5.327 7.364 1.00 98.38 105 VAL A N 1
ATOM 831 C CA . VAL A 1 105 ? -9.095 6.321 6.988 1.00 98.38 105 VAL A CA 1
ATOM 832 C C . VAL A 1 105 ? -10.466 5.969 7.555 1.00 98.38 105 VAL A C 1
ATOM 834 O O . VAL A 1 105 ? -10.770 4.806 7.827 1.00 98.38 105 VAL A O 1
ATOM 837 N N . ASN A 1 106 ? -11.335 6.972 7.665 1.00 98.00 106 ASN A N 1
ATOM 838 C CA . ASN A 1 106 ? -12.752 6.747 7.938 1.00 98.00 106 ASN A CA 1
ATOM 839 C C . ASN A 1 106 ? -13.508 6.305 6.667 1.00 98.00 106 ASN A C 1
ATOM 841 O O . ASN A 1 106 ? -13.154 6.735 5.564 1.00 98.00 106 ASN A O 1
ATOM 845 N N . PRO A 1 107 ? -14.569 5.480 6.775 1.00 96.81 107 PRO A N 1
ATOM 846 C CA . PRO A 1 107 ? -15.456 5.181 5.657 1.00 96.81 107 PRO A CA 1
ATOM 847 C C . PRO A 1 107 ? -15.945 6.450 4.953 1.00 96.81 107 PRO A C 1
ATOM 849 O O . PRO A 1 107 ? -16.278 7.439 5.600 1.00 96.81 107 PRO A O 1
ATOM 852 N N . GLY A 1 108 ? -15.989 6.417 3.621 1.00 94.62 108 GLY A N 1
ATOM 853 C CA . GLY A 1 108 ? -16.377 7.573 2.803 1.00 94.62 108 GLY A CA 1
ATOM 854 C C . GLY A 1 108 ? -15.251 8.584 2.546 1.00 94.62 108 GLY A C 1
ATOM 855 O O . GLY A 1 108 ? -15.452 9.532 1.792 1.00 94.62 108 GLY A O 1
ATOM 856 N N . HIS A 1 109 ? -14.051 8.380 3.101 1.00 96.56 109 HIS A N 1
ATOM 857 C CA . HIS A 1 109 ? -12.907 9.247 2.834 1.00 96.56 109 HIS A CA 1
ATOM 858 C C . HIS A 1 109 ? -12.542 9.292 1.339 1.00 96.56 109 HIS A C 1
ATOM 860 O O . HIS A 1 109 ? -12.389 8.255 0.687 1.00 96.56 109 HIS A O 1
ATOM 866 N N . LYS A 1 110 ? -12.319 10.501 0.798 1.00 94.38 110 LYS A N 1
ATOM 867 C CA . LYS A 1 110 ? -12.088 10.745 -0.643 1.00 94.38 110 LYS A CA 1
ATOM 868 C C . LYS A 1 110 ? -10.959 9.902 -1.252 1.00 94.38 110 LYS A C 1
ATOM 870 O O . LYS A 1 110 ? -11.051 9.483 -2.404 1.00 94.38 110 LYS A O 1
ATOM 875 N N . LYS A 1 111 ? -9.911 9.605 -0.472 1.00 94.00 111 LYS A N 1
ATOM 876 C CA . LYS A 1 111 ? -8.758 8.813 -0.940 1.00 94.00 111 LYS A CA 1
ATOM 877 C C . LYS A 1 111 ? -9.083 7.338 -1.178 1.00 94.00 111 LYS A C 1
ATOM 879 O O . LYS A 1 111 ? -8.406 6.717 -1.989 1.00 94.00 111 LYS A O 1
ATOM 884 N N . ILE A 1 112 ? -10.132 6.789 -0.551 1.00 96.06 112 ILE A N 1
ATOM 885 C CA . ILE A 1 112 ? -10.544 5.389 -0.757 1.00 96.06 112 ILE A CA 1
ATOM 886 C C . ILE A 1 112 ? -10.804 5.147 -2.243 1.00 96.06 112 ILE A C 1
ATOM 888 O O . ILE A 1 112 ? -10.222 4.241 -2.835 1.00 96.06 112 ILE A O 1
ATOM 892 N N . LYS A 1 113 ? -11.630 6.001 -2.859 1.00 95.06 113 LYS A N 1
ATOM 893 C CA . LYS A 1 113 ? -11.930 5.911 -4.289 1.00 95.06 113 LYS A CA 1
ATOM 894 C C . LYS A 1 113 ? -10.660 6.055 -5.128 1.00 95.06 113 LYS A C 1
ATOM 896 O O . LYS A 1 113 ? -10.446 5.241 -6.013 1.00 95.06 113 LYS A O 1
ATOM 901 N N . GLY A 1 114 ? -9.785 7.007 -4.795 1.00 92.88 114 GLY A N 1
ATOM 902 C CA . GLY A 1 114 ? -8.506 7.200 -5.488 1.00 92.88 114 GLY A CA 1
ATOM 903 C C . GLY A 1 114 ? -7.626 5.945 -5.508 1.00 92.88 114 GLY A C 1
ATOM 904 O O . GLY A 1 114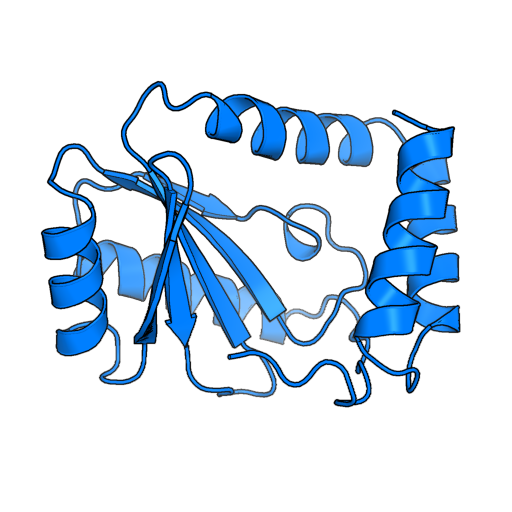 ? -7.167 5.538 -6.572 1.00 92.88 114 GLY A O 1
ATOM 905 N N . TYR A 1 115 ? -7.442 5.280 -4.362 1.00 94.81 115 TYR A N 1
ATOM 906 C CA . TYR A 1 115 ? -6.660 4.041 -4.291 1.00 94.81 115 TYR A CA 1
ATOM 907 C C . TYR A 1 115 ? -7.290 2.896 -5.086 1.00 94.81 115 TYR A C 1
ATOM 909 O O . TYR A 1 115 ? -6.590 2.179 -5.803 1.00 94.81 115 TYR A O 1
ATOM 917 N N . LEU A 1 116 ? -8.605 2.714 -4.963 1.00 94.25 116 LEU A N 1
ATOM 918 C CA . LEU A 1 116 ? -9.309 1.622 -5.632 1.00 94.25 116 LEU A CA 1
ATOM 919 C C . LEU A 1 116 ? -9.390 1.836 -7.148 1.00 94.25 116 LEU A C 1
ATOM 921 O O . LEU A 1 116 ? -9.162 0.892 -7.903 1.00 94.25 116 LEU A O 1
ATOM 925 N N . ASP A 1 117 ? -9.649 3.066 -7.595 1.00 92.88 117 ASP A N 1
ATOM 926 C CA . ASP A 1 117 ? -9.681 3.426 -9.014 1.00 92.88 117 ASP A CA 1
ATOM 927 C C . ASP A 1 117 ? -8.294 3.297 -9.645 1.00 92.88 117 ASP A C 1
ATOM 929 O O . ASP A 1 117 ? -8.183 2.795 -10.763 1.00 92.88 117 ASP A O 1
ATOM 933 N N . TYR A 1 118 ? -7.235 3.673 -8.921 1.00 90.81 118 TYR A N 1
ATOM 934 C CA . TYR A 1 118 ? -5.860 3.449 -9.360 1.00 90.81 118 TYR A CA 1
ATOM 935 C C . TYR A 1 118 ? -5.598 1.958 -9.601 1.00 90.81 118 TYR A C 1
ATOM 937 O O . TYR A 1 118 ? -5.211 1.573 -10.702 1.00 90.81 118 TYR A O 1
ATOM 945 N N . VAL A 1 119 ? -5.901 1.092 -8.625 1.00 92.81 119 VAL A N 1
ATOM 946 C CA . VAL A 1 119 ? -5.727 -0.363 -8.786 1.00 92.81 119 VAL A CA 1
ATOM 947 C C . VAL A 1 119 ? -6.577 -0.911 -9.935 1.00 92.81 119 VAL A C 1
ATOM 949 O O . VAL A 1 119 ? -6.107 -1.748 -10.705 1.00 92.81 119 VAL A O 1
ATOM 952 N N . LYS A 1 120 ? -7.821 -0.441 -10.076 1.00 92.69 120 LYS A N 1
ATOM 953 C CA . LYS A 1 120 ? -8.728 -0.854 -11.153 1.00 92.69 120 LYS A CA 1
ATOM 954 C C . LYS A 1 120 ? -8.175 -0.493 -12.532 1.00 92.69 120 LYS A C 1
ATOM 956 O O . LYS A 1 120 ? -8.203 -1.341 -13.418 1.00 92.69 120 LYS A O 1
ATOM 961 N N . ARG A 1 121 ? -7.669 0.730 -12.709 1.00 89.81 121 ARG A N 1
ATOM 962 C CA . ARG A 1 121 ? -7.086 1.197 -13.977 1.00 89.81 121 ARG A CA 1
ATOM 963 C C . ARG A 1 121 ? -5.853 0.388 -14.356 1.00 89.81 121 ARG A C 1
ATOM 965 O O . ARG A 1 121 ? -5.779 -0.088 -15.478 1.00 89.81 121 ARG A O 1
ATOM 972 N N . LEU A 1 122 ? -4.959 0.131 -13.400 1.00 89.69 122 LEU A N 1
ATOM 973 C CA . LEU A 1 122 ? -3.793 -0.723 -13.636 1.00 89.69 122 LEU A CA 1
ATOM 974 C C . LEU A 1 122 ? -4.186 -2.142 -14.065 1.00 89.69 122 LEU A C 1
ATOM 976 O O . LEU A 1 122 ? -3.611 -2.687 -14.995 1.00 89.69 122 LEU A O 1
ATOM 980 N N . LYS A 1 123 ? -5.201 -2.743 -13.433 1.00 90.31 123 LYS A N 1
ATOM 981 C CA . LYS A 1 123 ? -5.683 -4.078 -13.831 1.00 90.31 123 LYS A CA 1
ATOM 982 C C . LYS A 1 123 ? -6.324 -4.114 -15.217 1.00 90.31 123 LYS A C 1
ATOM 984 O O . LYS A 1 123 ? -6.353 -5.178 -15.826 1.00 90.31 123 LYS A O 1
ATOM 989 N N . ALA A 1 124 ? -6.872 -2.993 -15.678 1.00 92.75 124 ALA A N 1
ATOM 990 C CA . ALA A 1 124 ? -7.535 -2.900 -16.972 1.00 92.75 124 ALA A CA 1
ATOM 991 C C . ALA A 1 124 ? -6.551 -2.738 -18.142 1.00 92.75 124 ALA A C 1
ATOM 993 O O . ALA A 1 124 ? -6.948 -2.973 -19.280 1.00 92.75 124 ALA A O 1
ATOM 994 N N . ASP A 1 125 ? -5.293 -2.373 -17.876 1.00 93.12 125 ASP A N 1
ATOM 995 C CA . ASP A 1 125 ? -4.286 -2.126 -18.910 1.00 93.12 125 ASP A CA 1
ATOM 996 C C . ASP A 1 125 ? -2.972 -2.886 -18.627 1.00 93.12 125 ASP A C 1
ATOM 998 O O . ASP A 1 125 ? -2.038 -2.356 -18.016 1.00 93.12 125 ASP A O 1
ATOM 1002 N N . PRO A 1 126 ? -2.867 -4.152 -19.076 1.00 92.44 126 PRO A N 1
ATOM 1003 C CA . PRO A 1 126 ? -1.652 -4.948 -18.916 1.00 92.44 126 PRO A CA 1
ATOM 1004 C C . PRO A 1 126 ? -0.426 -4.354 -19.620 1.00 92.44 126 PRO A C 1
ATOM 1006 O O . PRO A 1 126 ? 0.699 -4.570 -19.165 1.00 92.44 126 PRO A O 1
ATOM 1009 N N . LYS A 1 127 ? -0.622 -3.609 -20.719 1.00 93.44 127 LYS A N 1
ATOM 1010 C CA . LYS A 1 127 ? 0.477 -2.963 -21.444 1.00 93.44 127 LYS A CA 1
ATOM 1011 C C . LYS A 1 127 ? 1.071 -1.852 -20.585 1.00 93.44 127 LYS A C 1
ATOM 1013 O O . LYS A 1 127 ? 2.283 -1.831 -20.383 1.00 93.44 127 LYS A O 1
ATOM 1018 N N . PHE A 1 128 ? 0.214 -1.010 -20.010 1.00 92.06 128 PHE A N 1
ATOM 1019 C CA . PHE A 1 128 ? 0.625 0.007 -19.050 1.00 92.06 128 PHE A CA 1
ATOM 1020 C C . PHE A 1 128 ? 1.370 -0.600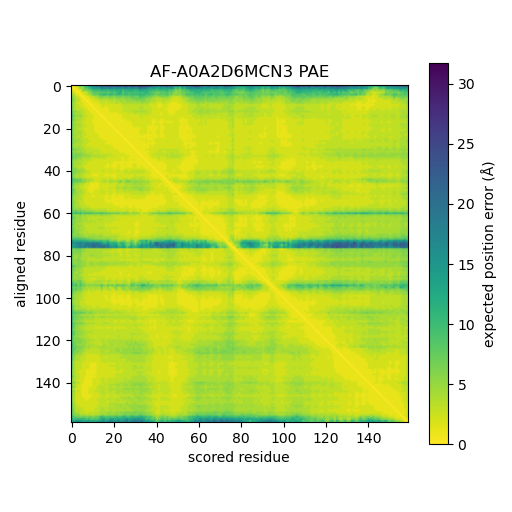 -17.857 1.00 92.06 128 PHE A C 1
ATOM 1022 O O . PHE A 1 128 ? 2.412 -0.088 -17.455 1.00 92.06 128 PHE A O 1
ATOM 1029 N N . VAL A 1 129 ? 0.862 -1.699 -17.283 1.00 94.19 129 VAL A N 1
ATOM 1030 C CA . VAL A 1 129 ? 1.527 -2.364 -16.148 1.00 94.19 129 VAL A CA 1
ATOM 1031 C C . VAL A 1 129 ? 2.943 -2.784 -16.521 1.00 94.19 129 VAL A C 1
ATOM 1033 O O . VAL A 1 129 ? 3.862 -2.507 -15.756 1.00 94.19 129 VAL A O 1
ATOM 1036 N N . LYS A 1 130 ? 3.137 -3.373 -17.704 1.00 94.81 130 LYS A N 1
ATOM 1037 C CA . LYS A 1 130 ? 4.462 -3.782 -18.177 1.00 94.81 130 LYS A CA 1
ATOM 1038 C C . LYS A 1 130 ? 5.418 -2.592 -18.315 1.00 94.81 130 LYS A C 1
ATOM 1040 O O . LYS A 1 130 ? 6.516 -2.638 -17.768 1.00 94.81 130 LYS A O 1
ATOM 1045 N N . GLU A 1 131 ? 4.988 -1.517 -18.977 1.00 95.50 131 GLU A N 1
ATOM 1046 C CA . GLU A 1 131 ? 5.782 -0.283 -19.120 1.00 95.50 131 GLU A CA 1
ATOM 1047 C C . GLU A 1 131 ? 6.129 0.317 -17.747 1.00 95.50 131 GLU A C 1
ATOM 1049 O O . GLU A 1 131 ? 7.239 0.799 -17.509 1.00 95.50 131 GLU A O 1
ATOM 1054 N N . PHE A 1 132 ? 5.194 0.236 -16.799 1.00 95.38 132 PHE A N 1
ATOM 1055 C CA . PHE A 1 132 ? 5.410 0.741 -15.455 1.00 95.38 132 PHE A CA 1
ATOM 1056 C C . PHE A 1 132 ? 6.386 -0.117 -14.639 1.00 95.38 132 PHE A C 1
ATOM 1058 O O . PHE A 1 132 ? 7.179 0.416 -13.860 1.00 95.38 132 PHE A O 1
ATOM 1065 N N . GLU A 1 133 ? 6.351 -1.439 -14.802 1.00 96.75 133 GLU A N 1
ATOM 1066 C CA . GLU A 1 133 ? 7.338 -2.337 -14.206 1.00 96.75 133 GLU A CA 1
ATOM 1067 C C . GLU A 1 133 ? 8.737 -2.120 -14.786 1.00 96.75 133 GLU A C 1
ATOM 1069 O O . GLU A 1 133 ? 9.708 -2.090 -14.032 1.00 96.75 133 GLU A O 1
ATOM 1074 N N . GLU A 1 134 ? 8.848 -1.936 -16.103 1.00 97.38 134 GLU A N 1
ATOM 1075 C CA . GLU A 1 134 ? 10.111 -1.614 -16.778 1.00 97.38 134 GLU A CA 1
ATOM 1076 C C . GLU A 1 134 ? 10.710 -0.316 -16.229 1.00 97.38 134 GLU A C 1
ATOM 1078 O O . GLU A 1 134 ? 11.877 -0.297 -15.825 1.00 97.38 134 GLU A O 1
ATOM 1083 N N . LEU A 1 135 ? 9.892 0.737 -16.098 1.00 96.88 135 LEU A N 1
ATOM 1084 C CA . LEU A 1 135 ? 10.314 1.971 -15.443 1.00 96.88 135 LEU A CA 1
ATOM 1085 C C . LEU A 1 135 ? 10.809 1.694 -14.023 1.00 96.88 135 LEU A C 1
ATOM 1087 O O . LEU A 1 135 ? 11.912 2.105 -13.679 1.00 96.88 135 LEU A O 1
ATOM 1091 N N . LYS A 1 136 ? 10.028 1.003 -13.187 1.00 96.69 136 LYS A N 1
ATOM 1092 C CA . LYS A 1 136 ? 10.419 0.736 -11.796 1.00 96.69 136 LYS A CA 1
ATOM 1093 C C . LYS A 1 136 ? 11.754 0.009 -11.717 1.00 96.69 136 LYS A C 1
ATOM 1095 O O . LYS A 1 136 ? 12.614 0.464 -10.975 1.00 96.69 136 LYS A O 1
ATOM 1100 N N . ARG A 1 137 ? 11.946 -1.056 -12.502 1.00 97.88 137 ARG A N 1
ATOM 1101 C CA . ARG A 1 137 ? 13.212 -1.806 -12.561 1.00 97.88 137 ARG A CA 1
ATOM 1102 C C . ARG A 1 137 ? 14.383 -0.914 -12.973 1.00 97.88 137 ARG A C 1
ATOM 1104 O O . ARG A 1 137 ? 15.441 -1.012 -12.368 1.00 97.88 137 ARG A O 1
ATOM 1111 N N . SER A 1 138 ? 14.191 0.003 -13.926 1.00 97.62 138 SER A N 1
ATOM 1112 C CA . SER A 1 138 ? 15.243 0.957 -14.325 1.00 97.62 138 SER A CA 1
ATOM 1113 C C . SER A 1 138 ? 15.633 1.962 -13.232 1.00 97.62 138 SER A C 1
ATOM 1115 O O . SER A 1 138 ? 16.693 2.578 -13.315 1.00 97.62 138 SER A O 1
ATOM 1117 N N . LEU A 1 139 ? 14.783 2.139 -12.216 1.00 97.06 139 LEU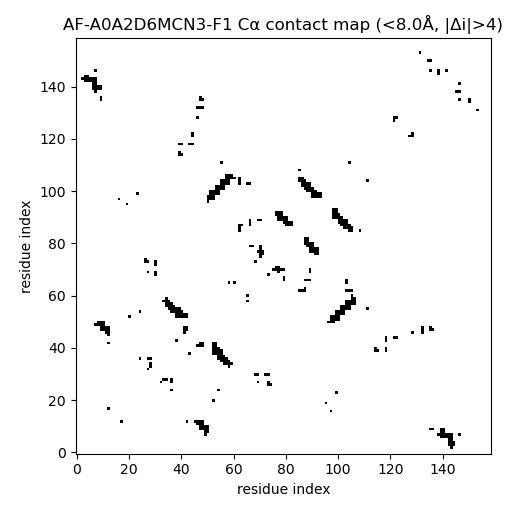 A N 1
ATOM 1118 C CA . LEU A 1 139 ? 15.011 3.048 -11.093 1.00 97.06 139 LEU A CA 1
ATOM 1119 C C . LEU A 1 139 ? 15.595 2.332 -9.862 1.00 97.06 139 LEU A C 1
ATOM 1121 O O . LEU A 1 139 ? 15.780 2.970 -8.822 1.00 97.06 139 LEU A O 1
ATOM 1125 N N . ASP A 1 140 ? 15.859 1.026 -9.950 1.00 97.31 140 ASP A N 1
ATOM 1126 C CA . ASP A 1 140 ? 16.485 0.263 -8.872 1.00 97.31 140 ASP A CA 1
ATOM 1127 C C . ASP A 1 140 ? 17.873 0.825 -8.522 1.00 97.31 140 ASP A C 1
ATOM 1129 O O . ASP A 1 140 ? 18.655 1.217 -9.388 1.00 97.31 140 ASP A O 1
ATOM 1133 N N . GLY A 1 141 ? 18.170 0.927 -7.226 1.00 96.44 141 GLY A N 1
ATOM 1134 C CA . GLY A 1 141 ? 19.420 1.492 -6.717 1.00 96.44 141 GLY A CA 1
ATOM 1135 C C . GLY A 1 141 ? 19.525 3.024 -6.764 1.00 96.44 141 GLY A C 1
ATOM 1136 O O . GLY A 1 141 ? 20.515 3.568 -6.259 1.00 96.44 141 GLY A O 1
ATOM 1137 N N . LEU A 1 142 ? 18.535 3.736 -7.314 1.00 96.19 142 LEU A N 1
ATOM 1138 C CA . LEU A 1 142 ? 18.496 5.203 -7.304 1.00 96.19 142 LEU A CA 1
ATOM 1139 C C . LEU A 1 142 ? 17.951 5.756 -5.975 1.00 96.19 142 LEU A C 1
ATOM 1141 O O . LEU A 1 142 ? 17.206 5.065 -5.278 1.00 96.19 142 LEU A O 1
ATOM 1145 N N . PRO A 1 143 ? 18.270 7.015 -5.614 1.00 96.31 143 PRO A N 1
ATOM 1146 C CA . PRO A 1 143 ? 17.691 7.663 -4.439 1.00 96.31 143 PRO A CA 1
ATOM 1147 C C . PRO A 1 143 ? 16.158 7.744 -4.501 1.00 96.31 143 PRO A C 1
ATOM 1149 O O . PRO A 1 143 ? 15.584 8.043 -5.553 1.00 96.31 143 PRO A O 1
ATOM 1152 N N . GLU A 1 144 ? 15.490 7.571 -3.358 1.00 93.75 144 GLU A N 1
ATOM 1153 C CA . GLU A 1 144 ? 14.025 7.648 -3.214 1.00 93.75 144 GLU A CA 1
ATOM 1154 C C . GLU A 1 144 ? 13.428 8.931 -3.817 1.00 93.75 144 GLU A C 1
ATOM 1156 O O . GLU A 1 144 ? 12.337 8.884 -4.392 1.00 93.75 144 GLU A O 1
ATOM 1161 N N . ARG A 1 145 ? 14.128 10.074 -3.737 1.00 94.94 145 ARG A N 1
ATOM 1162 C CA . ARG A 1 145 ? 13.684 11.315 -4.399 1.00 94.94 145 ARG A CA 1
ATOM 1163 C C . ARG A 1 145 ? 13.543 11.142 -5.914 1.00 94.94 145 ARG A C 1
ATOM 1165 O O . ARG A 1 145 ? 12.479 11.426 -6.456 1.00 94.94 145 ARG A O 1
ATOM 1172 N N . VAL A 1 146 ? 14.585 10.629 -6.569 1.00 95.56 146 VAL A N 1
ATOM 1173 C CA . VAL A 1 146 ? 14.618 10.419 -8.027 1.00 95.56 146 VAL A CA 1
ATOM 1174 C C . VAL A 1 146 ? 13.557 9.401 -8.437 1.00 95.56 146 VAL A C 1
ATOM 1176 O O . VAL A 1 146 ? 12.825 9.621 -9.401 1.00 95.56 146 VAL A O 1
ATOM 1179 N N . TYR A 1 147 ? 13.412 8.318 -7.665 1.00 95.31 147 TYR A N 1
ATOM 1180 C CA . TYR A 1 147 ? 12.358 7.329 -7.887 1.00 95.31 147 TYR A CA 1
ATOM 1181 C C . TYR A 1 147 ? 10.960 7.965 -7.852 1.00 95.31 147 TYR A C 1
ATOM 1183 O O . TYR A 1 147 ? 10.141 7.709 -8.735 1.00 95.31 147 TYR A O 1
ATOM 1191 N N . LYS A 1 148 ? 10.675 8.814 -6.853 1.00 93.75 148 LYS A N 1
ATOM 1192 C CA . LYS A 1 148 ? 9.380 9.503 -6.732 1.00 93.75 148 LYS A CA 1
ATOM 1193 C C . LYS A 1 148 ? 9.114 10.452 -7.893 1.00 93.75 148 LYS A C 1
ATOM 1195 O O . LYS A 1 148 ? 8.012 10.417 -8.432 1.00 93.75 148 LYS A O 1
ATOM 1200 N N . GLU A 1 149 ? 10.098 11.266 -8.264 1.00 95.94 149 GLU A N 1
ATOM 1201 C CA . GLU A 1 149 ? 9.994 12.220 -9.374 1.00 95.94 149 GLU A CA 1
ATOM 1202 C C . GLU A 1 149 ? 9.694 11.491 -10.689 1.00 95.94 149 GLU A C 1
ATOM 1204 O O . GLU A 1 149 ? 8.674 11.757 -11.322 1.00 95.94 149 GLU A O 1
ATOM 1209 N N . LYS A 1 150 ? 10.498 10.481 -11.043 1.00 96.19 150 LYS A N 1
ATOM 1210 C CA . LYS A 1 150 ? 10.328 9.705 -12.283 1.00 96.19 150 LYS A CA 1
ATOM 1211 C C . LYS A 1 150 ? 9.019 8.923 -12.317 1.00 96.19 150 LYS A C 1
ATOM 1213 O O . LYS A 1 150 ? 8.347 8.877 -13.346 1.00 96.19 150 LYS A O 1
ATOM 1218 N N . LYS A 1 151 ? 8.618 8.341 -11.183 1.00 94.44 151 LYS A N 1
ATOM 1219 C CA . LYS A 1 151 ? 7.317 7.675 -11.046 1.00 94.44 151 LYS A CA 1
ATOM 1220 C C . LYS A 1 151 ? 6.165 8.658 -11.267 1.00 94.44 151 LYS A C 1
ATOM 1222 O O . LYS A 1 151 ? 5.202 8.300 -11.935 1.00 94.44 151 LYS A O 1
ATOM 1227 N N . LEU A 1 152 ? 6.242 9.866 -10.709 1.00 93.62 152 LEU A N 1
ATOM 1228 C CA . LEU A 1 152 ? 5.202 10.882 -10.869 1.00 93.62 152 LEU A CA 1
ATOM 1229 C C . LEU A 1 152 ? 5.132 11.394 -12.313 1.00 93.62 152 LEU A C 1
ATOM 1231 O O . LEU A 1 152 ? 4.043 11.453 -12.871 1.00 93.62 152 LEU A O 1
ATOM 1235 N N . GLU A 1 153 ? 6.278 11.690 -12.934 1.00 95.12 153 GLU A N 1
ATOM 1236 C CA . GLU A 1 153 ? 6.367 12.061 -14.354 1.00 95.12 153 GLU A CA 1
ATOM 1237 C C . GLU A 1 153 ? 5.715 11.010 -15.256 1.00 95.12 153 GLU A C 1
ATOM 1239 O O . GLU A 1 153 ? 5.005 11.356 -16.197 1.00 95.12 153 GLU A O 1
ATOM 1244 N N . PHE A 1 154 ? 5.947 9.726 -14.972 1.00 93.38 154 PHE A N 1
ATOM 1245 C CA . PHE A 1 154 ? 5.325 8.638 -15.714 1.00 93.38 154 PHE A CA 1
ATOM 1246 C C . PHE A 1 154 ? 3.817 8.593 -15.488 1.00 93.38 154 PHE A C 1
ATOM 1248 O O . PHE A 1 154 ? 3.067 8.572 -16.454 1.00 93.38 154 PHE A O 1
ATOM 1255 N N . LEU A 1 155 ? 3.355 8.638 -14.236 1.00 89.75 155 LEU A N 1
ATOM 1256 C CA . LEU A 1 155 ? 1.924 8.587 -13.928 1.00 89.75 155 LEU A CA 1
ATOM 1257 C C . LEU A 1 155 ? 1.152 9.772 -14.532 1.00 89.75 155 LEU A C 1
ATOM 1259 O O . LEU A 1 155 ? 0.098 9.553 -15.116 1.00 89.75 155 LEU A O 1
ATOM 1263 N N . ASN A 1 156 ? 1.697 10.989 -14.491 1.00 89.06 156 ASN A N 1
ATOM 1264 C CA . ASN A 1 156 ? 1.056 12.185 -15.055 1.00 89.06 156 ASN A CA 1
ATOM 1265 C C . ASN A 1 156 ? 0.877 12.139 -16.585 1.00 89.06 156 ASN A C 1
ATOM 1267 O O . ASN A 1 156 ? 0.145 12.949 -17.140 1.00 89.06 156 ASN A O 1
ATOM 1271 N N . LYS A 1 157 ? 1.556 11.230 -17.298 1.00 86.12 157 LYS A N 1
ATOM 1272 C CA . LYS A 1 157 ? 1.336 11.037 -18.743 1.00 86.12 157 LYS A CA 1
ATOM 1273 C C . LYS A 1 157 ? 0.095 10.197 -19.050 1.00 86.12 157 LYS A C 1
ATOM 1275 O O . LYS A 1 157 ? -0.377 10.219 -20.181 1.00 86.12 157 LYS A O 1
ATOM 1280 N N . TYR A 1 158 ? -0.407 9.448 -18.069 1.00 78.25 158 TYR A N 1
ATOM 1281 C CA . TYR A 1 158 ? -1.504 8.489 -18.240 1.00 78.25 158 TYR A CA 1
ATOM 1282 C C . TYR A 1 158 ? -2.742 8.828 -17.396 1.00 78.25 158 TYR A C 1
ATOM 1284 O O . TYR A 1 158 ? -3.790 8.203 -17.570 1.00 78.25 158 TYR A O 1
ATOM 1292 N N . PHE A 1 159 ? -2.629 9.792 -16.479 1.00 74.94 159 PHE A N 1
ATOM 1293 C CA . PHE A 1 159 ? -3.677 10.241 -15.562 1.00 74.94 159 PHE A CA 1
ATOM 1294 C C . PHE A 1 159 ? -3.805 11.757 -15.599 1.00 74.94 159 PHE A C 1
ATOM 1296 O O . PHE A 1 159 ? -4.970 12.212 -15.555 1.00 74.94 159 PHE A O 1
#

Secondary structure (DSSP, 8-state):
---TTSBP-EE---HHHHHHHHHHHHHHHHH-TT-EEEEESGGGSS--EESEEEEEEE-SS-HHHHHHHHHHHSTT-EEEEEEETTEEEEEE--BTTBEEEEEEE-TT-HHHHHHHHHHHHHHH-HHHHHHHHHHHHHTTTSBHHHHHHHHHHHHTTT-

Solvent-accessible surface area (backbone atoms only — not comparable to full-atom values): 8740 Å² total; per-residue (Å²): 132,86,66,52,74,46,57,36,50,61,41,73,69,46,73,66,56,55,49,52,51,52,50,50,54,51,47,52,36,70,76,37,70,87,42,49,82,41,73,31,68,49,67,58,47,89,40,54,32,55,52,54,43,38,34,41,35,33,34,96,61,62,58,67,60,51,42,52,48,40,28,66,65,43,84,70,38,26,44,76,51,65,70,58,96,76,34,29,34,34,36,39,58,78,52,94,81,31,23,49,36,37,44,34,32,46,79,88,42,76,63,58,58,54,52,51,51,51,52,50,53,47,72,74,32,66,67,59,45,51,57,50,38,53,52,50,60,73,39,46,68,35,33,40,49,59,44,52,51,55,52,46,61,54,48,64,76,80,108

pLDDT: mean 93.15, std 6.8, range [52.72, 98.56]